Protein AF-A0A7C6FJG2-F1 (afdb_monomer_lite)

Secondary structure (DSSP, 8-state):
---PEEETTTEEE-S-EEPPPBSSEEE-TTS-EEE-SS-B--EE-S-HHHHHHHHHHHHH-S-EEETTEEE------PPPPPP-TTS------SS------EEEPTTS-EEE-

pLDDT: mean 85.28, std 14.77, range [33.94, 96.75]

Structure (mmCIF, N/CA/C/O backbone):
data_AF-A0A7C6FJG2-F1
#
_entry.id   AF-A0A7C6FJG2-F1
#
loop_
_atom_site.group_PDB
_atom_site.id
_atom_site.type_symbol
_atom_site.label_atom_id
_atom_site.label_alt_id
_atom_site.label_comp_id
_atom_site.label_asym_id
_atom_site.label_entity_id
_atom_site.label_seq_id
_atom_site.pdbx_PDB_ins_code
_atom_site.Cartn_x
_atom_site.Cartn_y
_atom_site.Cartn_z
_atom_site.occupancy
_atom_site.B_iso_or_equiv
_atom_site.auth_seq_id
_atom_site.auth_comp_id
_atom_site.auth_asym_id
_atom_site.auth_atom_id
_atom_site.pdbx_PDB_model_num
ATOM 1 N N . MET A 1 1 ? -15.218 -16.619 -3.165 1.00 33.94 1 MET A N 1
ATOM 2 C CA . MET A 1 1 ? -16.178 -15.526 -2.920 1.00 33.94 1 MET A CA 1
ATOM 3 C C . MET A 1 1 ? -15.717 -14.762 -1.681 1.00 33.94 1 MET A C 1
ATOM 5 O O . MET A 1 1 ? -15.758 -15.324 -0.597 1.00 33.94 1 MET A O 1
ATOM 9 N N . MET A 1 2 ? -15.133 -13.568 -1.834 1.00 40.06 2 MET A N 1
ATOM 10 C CA . MET A 1 2 ? -14.774 -12.721 -0.683 1.00 40.06 2 MET A CA 1
ATOM 11 C C . MET A 1 2 ? -16.060 -12.075 -0.167 1.00 40.06 2 MET A C 1
ATOM 13 O O . MET A 1 2 ? -16.698 -11.325 -0.901 1.00 40.06 2 MET A O 1
ATOM 17 N N . MET A 1 3 ? -16.457 -12.399 1.066 1.00 44.09 3 MET A N 1
ATOM 18 C CA . MET A 1 3 ? -17.536 -11.697 1.760 1.00 44.09 3 MET A CA 1
ATOM 19 C C . MET A 1 3 ? -17.110 -10.245 1.943 1.00 44.09 3 MET A C 1
ATOM 21 O O . MET A 1 3 ? -16.155 -9.949 2.659 1.00 44.09 3 MET A O 1
ATOM 25 N N . ALA A 1 4 ? -17.799 -9.343 1.261 1.00 54.78 4 ALA A N 1
ATOM 26 C CA . ALA A 1 4 ? -17.650 -7.926 1.493 1.00 54.78 4 ALA A CA 1
ATOM 27 C C . ALA A 1 4 ? -18.733 -7.497 2.487 1.00 54.78 4 ALA A C 1
ATOM 29 O O . ALA A 1 4 ? -19.920 -7.741 2.261 1.00 54.78 4 ALA A O 1
ATOM 30 N N . LEU A 1 5 ? -18.327 -6.902 3.608 1.00 56.09 5 LEU A N 1
ATOM 31 C CA . LEU A 1 5 ? -19.274 -6.384 4.590 1.00 56.09 5 LEU A CA 1
ATOM 32 C C . LEU A 1 5 ? -20.018 -5.195 3.977 1.00 56.09 5 LEU A C 1
ATOM 34 O O . LEU A 1 5 ? -19.408 -4.244 3.480 1.00 56.09 5 LEU A O 1
ATOM 38 N N . ARG A 1 6 ? -21.351 -5.256 3.985 1.00 53.12 6 ARG A N 1
ATOM 39 C CA . ARG A 1 6 ? -22.192 -4.140 3.546 1.00 53.12 6 ARG A CA 1
ATOM 40 C C . ARG A 1 6 ? -22.277 -3.128 4.683 1.00 53.12 6 ARG A C 1
ATOM 42 O O . ARG A 1 6 ? -22.749 -3.460 5.764 1.00 53.12 6 ARG A O 1
ATOM 49 N N . TRP A 1 7 ? -21.841 -1.899 4.429 1.00 52.59 7 TRP A N 1
ATOM 50 C CA . TRP A 1 7 ? -22.039 -0.762 5.328 1.00 52.59 7 TRP A CA 1
ATOM 51 C C . TRP A 1 7 ? -23.170 0.116 4.775 1.00 52.59 7 TRP A C 1
ATOM 53 O O . TRP A 1 7 ? -23.340 0.212 3.556 1.00 52.59 7 TRP A O 1
ATOM 63 N N . GLY A 1 8 ? -23.971 0.723 5.656 1.00 52.34 8 GLY A N 1
ATOM 64 C CA . GLY A 1 8 ? -25.209 1.438 5.312 1.00 52.34 8 GLY A CA 1
ATOM 65 C C . GLY A 1 8 ? -25.127 2.325 4.055 1.00 52.34 8 GLY A C 1
ATOM 66 O O . GLY A 1 8 ? -24.120 2.985 3.789 1.00 52.34 8 GLY A O 1
ATOM 67 N N . GLY A 1 9 ? -26.210 2.337 3.267 1.00 62.34 9 GLY A N 1
ATOM 68 C CA . GLY A 1 9 ? -26.311 3.097 2.011 1.00 62.34 9 GLY A CA 1
ATOM 69 C C . GLY A 1 9 ? -25.715 2.408 0.774 1.00 62.34 9 GLY A C 1
ATOM 70 O O . GLY A 1 9 ? -25.416 3.085 -0.202 1.00 62.34 9 GLY A O 1
ATOM 71 N N . GLY A 1 10 ? -25.509 1.085 0.807 1.00 76.19 10 GLY A N 1
ATOM 72 C CA . GLY A 1 10 ? -25.027 0.305 -0.344 1.00 76.19 10 GLY A CA 1
ATOM 73 C C . GLY A 1 10 ? -23.507 0.299 -0.531 1.00 76.19 10 GLY A C 1
ATOM 74 O O . GLY A 1 10 ? -23.013 -0.261 -1.509 1.00 76.19 10 GLY A O 1
ATOM 75 N N . ARG A 1 11 ? -22.748 0.876 0.407 1.00 69.31 11 ARG A N 1
ATOM 76 C CA . ARG A 1 11 ? -21.285 0.888 0.338 1.00 69.31 11 ARG A CA 1
ATOM 77 C C . ARG A 1 11 ? -20.723 -0.473 0.724 1.00 69.31 11 ARG A C 1
ATOM 79 O O . ARG A 1 11 ? -21.153 -1.108 1.685 1.00 69.31 11 ARG A O 1
ATOM 86 N N . THR A 1 12 ? -19.730 -0.902 -0.039 1.00 80.94 12 THR A N 1
ATOM 87 C CA . THR A 1 12 ? -19.012 -2.144 0.219 1.00 80.94 12 THR A CA 1
ATOM 88 C C . THR A 1 12 ? -17.749 -1.824 1.001 1.00 80.94 12 THR A C 1
ATOM 90 O O . THR A 1 12 ? -16.881 -1.109 0.498 1.00 80.94 12 THR A O 1
ATOM 93 N N . PHE A 1 13 ? -17.641 -2.340 2.224 1.00 80.06 13 PHE A N 1
ATOM 94 C CA . PHE A 1 13 ? -16.426 -2.209 3.013 1.00 80.06 13 PHE A CA 1
ATOM 95 C C . PHE A 1 13 ? -15.356 -3.148 2.447 1.00 80.06 13 PHE A C 1
ATOM 97 O O . PHE A 1 13 ? -15.521 -4.371 2.430 1.00 80.06 13 PHE A O 1
ATOM 104 N N . ARG A 1 14 ? -14.269 -2.567 1.930 1.00 86.19 14 ARG A N 1
ATOM 105 C CA . ARG A 1 14 ? -13.134 -3.316 1.388 1.00 86.19 14 ARG A CA 1
ATOM 106 C C . ARG A 1 14 ? -12.134 -3.565 2.511 1.00 86.19 14 ARG A C 1
ATOM 108 O O . ARG A 1 14 ? -11.572 -2.626 3.058 1.00 86.19 14 ARG A O 1
ATOM 115 N N . LEU A 1 15 ? -11.904 -4.834 2.838 1.00 93.00 15 LEU A N 1
ATOM 116 C CA . LEU A 1 15 ? -10.982 -5.263 3.894 1.00 93.00 15 LEU A CA 1
ATOM 117 C C . LEU A 1 15 ? -9.517 -5.221 3.428 1.00 93.00 15 LEU A C 1
ATOM 119 O O . LEU A 1 15 ? -8.813 -6.218 3.514 1.00 93.00 15 LEU A O 1
ATOM 123 N N . PHE A 1 16 ? -9.054 -4.100 2.883 1.00 94.56 16 PHE A N 1
ATOM 124 C CA . PHE A 1 16 ? -7.641 -3.869 2.574 1.00 94.56 16 PHE A CA 1
ATOM 125 C C . PHE A 1 16 ? -7.336 -2.369 2.529 1.00 94.56 16 PHE A C 1
ATOM 127 O O . PHE A 1 16 ? -8.235 -1.547 2.362 1.00 94.56 16 PHE A O 1
ATOM 134 N N . THR A 1 17 ? -6.058 -2.024 2.644 1.00 94.19 17 THR A N 1
ATOM 135 C CA . THR A 1 17 ? -5.531 -0.669 2.468 1.00 94.19 17 THR A CA 1
ATOM 136 C C . THR A 1 17 ? -4.211 -0.714 1.702 1.00 94.19 17 THR A C 1
ATOM 138 O O . THR A 1 17 ? -3.585 -1.772 1.588 1.00 94.19 17 THR A O 1
ATOM 141 N N . PHE A 1 18 ? -3.781 0.427 1.173 1.00 94.56 18 PHE A N 1
ATOM 142 C CA . PHE A 1 18 ? -2.518 0.569 0.462 1.00 94.56 18 PHE A CA 1
ATOM 143 C C . PHE A 1 18 ? -1.876 1.931 0.745 1.00 94.56 18 PHE A C 1
ATOM 145 O O . PHE A 1 18 ? -2.559 2.899 1.075 1.00 94.56 18 PHE A O 1
ATOM 152 N N . SER A 1 19 ? -0.551 1.998 0.643 1.00 94.44 19 SER A N 1
ATOM 153 C CA . SER A 1 19 ? 0.199 3.247 0.788 1.00 94.44 19 SER A CA 1
ATOM 154 C C . SER A 1 19 ? 0.114 4.114 -0.468 1.00 94.44 19 SER A C 1
ATOM 156 O O . SER A 1 19 ? -0.232 3.634 -1.546 1.00 94.44 19 SER A O 1
ATOM 158 N N . GLY A 1 20 ? 0.557 5.369 -0.368 1.00 90.69 20 GLY A N 1
ATOM 159 C CA . GLY A 1 20 ? 0.998 6.094 -1.562 1.00 90.69 20 GLY A CA 1
ATOM 160 C C . GLY A 1 20 ? 2.194 5.406 -2.239 1.00 90.69 20 GLY A C 1
ATOM 161 O O . GLY A 1 20 ? 2.759 4.439 -1.710 1.00 90.69 20 GLY A O 1
ATOM 162 N N . VAL A 1 21 ? 2.590 5.919 -3.404 1.00 92.19 21 VAL A N 1
ATOM 163 C CA . VAL A 1 21 ? 3.820 5.489 -4.078 1.00 92.19 21 VAL A CA 1
ATOM 164 C C . VAL A 1 21 ? 5.022 6.027 -3.299 1.00 92.19 21 VAL A C 1
ATOM 166 O O . VAL A 1 21 ? 5.160 7.232 -3.115 1.00 92.19 21 VAL A O 1
ATOM 169 N N . ASP A 1 22 ? 5.869 5.123 -2.823 1.00 91.69 22 ASP A N 1
ATOM 170 C CA . ASP A 1 22 ? 7.106 5.411 -2.095 1.00 91.69 22 ASP A CA 1
ATOM 171 C C . ASP A 1 22 ? 8.299 5.310 -3.060 1.00 91.69 22 ASP A C 1
ATOM 173 O O . ASP A 1 22 ? 8.393 4.357 -3.838 1.00 91.69 22 ASP A O 1
ATOM 177 N N . GLY A 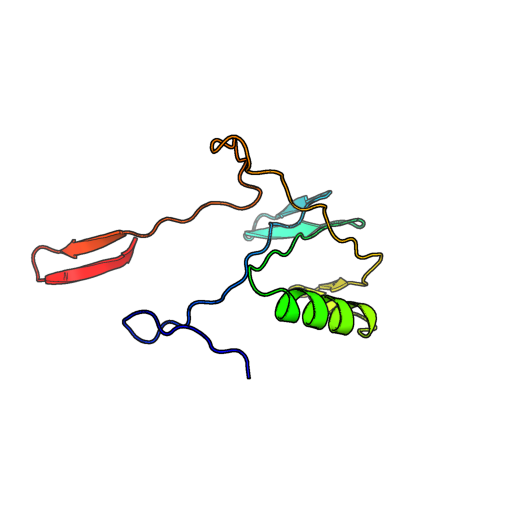1 23 ? 9.202 6.290 -3.041 1.00 92.19 23 GLY A N 1
ATOM 178 C CA . GLY A 1 23 ? 10.304 6.425 -3.999 1.00 92.19 23 GLY A CA 1
ATOM 179 C C . GLY A 1 23 ? 10.467 7.859 -4.499 1.00 92.19 23 GLY A C 1
ATOM 180 O O . GLY A 1 23 ? 9.982 8.805 -3.878 1.00 92.19 23 GLY A O 1
ATOM 181 N N . LYS A 1 24 ? 11.155 8.034 -5.634 1.00 94.94 24 LYS A N 1
ATOM 182 C CA . LYS A 1 24 ? 11.271 9.351 -6.273 1.00 94.94 24 LYS A CA 1
ATOM 183 C C . LYS A 1 24 ? 9.940 9.691 -6.949 1.00 94.94 24 LYS A C 1
ATOM 185 O O . LYS A 1 24 ? 9.620 9.105 -7.984 1.00 94.94 24 LYS A O 1
ATOM 190 N N . VAL A 1 25 ? 9.195 10.616 -6.345 1.00 93.56 25 VAL A N 1
ATOM 191 C CA . VAL A 1 25 ? 7.886 11.092 -6.811 1.00 93.56 25 VAL A CA 1
ATOM 192 C C . VAL A 1 25 ? 7.941 12.595 -7.063 1.00 93.56 25 VAL A C 1
ATOM 194 O O . VAL A 1 25 ? 8.428 13.351 -6.225 1.00 93.56 25 VAL A O 1
ATOM 197 N N . GLU A 1 26 ? 7.421 13.017 -8.210 1.00 94.69 26 GLU A N 1
ATOM 198 C CA . GLU A 1 26 ? 7.313 14.410 -8.636 1.00 94.69 26 GLU A CA 1
ATOM 199 C C . GLU A 1 26 ? 5.831 14.767 -8.807 1.00 94.69 26 GLU A C 1
ATOM 201 O O . GLU A 1 26 ? 5.067 14.016 -9.416 1.00 94.69 26 GLU A O 1
ATOM 206 N N . TYR A 1 27 ? 5.412 15.907 -8.256 1.00 92.31 27 TYR A N 1
ATOM 207 C CA . TYR A 1 27 ? 4.043 16.406 -8.391 1.00 92.31 27 TYR A CA 1
ATOM 208 C C . TYR A 1 27 ? 3.964 17.339 -9.596 1.00 92.31 27 TYR A C 1
ATOM 210 O O . TYR A 1 27 ? 4.671 18.345 -9.664 1.00 92.31 27 TYR A O 1
ATOM 218 N N . LEU A 1 28 ? 3.107 16.995 -10.551 1.00 92.44 28 LEU A N 1
ATOM 219 C CA . LEU A 1 28 ? 2.908 17.756 -11.778 1.00 92.44 28 LEU A CA 1
ATOM 220 C C . LEU A 1 28 ? 1.809 18.809 -11.578 1.00 92.44 28 LEU A C 1
ATOM 222 O O . LEU A 1 28 ? 0.935 18.663 -10.722 1.00 92.44 28 LEU A O 1
ATOM 226 N N . LYS A 1 29 ? 1.835 19.872 -12.392 1.00 86.06 29 LYS A N 1
ATOM 227 C CA . LYS A 1 29 ? 0.907 21.016 -12.277 1.00 86.06 29 LYS A CA 1
ATOM 228 C C . LYS A 1 29 ? -0.571 20.626 -12.417 1.00 86.06 29 LYS A C 1
ATOM 230 O O . LYS A 1 29 ? -1.421 21.279 -11.824 1.00 86.06 29 LYS A O 1
ATOM 235 N N . ASP A 1 30 ? -0.856 19.524 -13.105 1.00 89.00 30 ASP A N 1
ATOM 236 C CA . ASP A 1 30 ? -2.219 19.057 -13.390 1.00 89.00 30 ASP A CA 1
ATOM 237 C C . ASP A 1 30 ? -2.760 18.082 -12.325 1.00 89.00 30 ASP A C 1
ATOM 239 O O . ASP A 1 30 ? -3.701 17.332 -12.575 1.00 89.00 30 ASP A O 1
ATOM 243 N N . GLY A 1 31 ? -2.129 18.020 -11.145 1.00 85.88 31 GLY A N 1
ATOM 244 C CA . GLY A 1 31 ? -2.512 17.099 -10.065 1.00 85.88 31 GLY A CA 1
ATOM 245 C C . GLY A 1 31 ? -2.101 15.641 -10.304 1.00 85.88 31 GLY A C 1
ATOM 246 O O . GLY A 1 31 ? -2.449 14.758 -9.520 1.00 85.88 31 GLY A O 1
ATOM 247 N N . GLN A 1 32 ? -1.349 15.381 -11.372 1.00 90.75 32 GLN A N 1
ATOM 248 C CA . GLN A 1 32 ? -0.749 14.081 -11.651 1.00 90.75 32 GLN A CA 1
ATOM 249 C C . GLN A 1 32 ? 0.545 13.895 -10.853 1.00 90.75 32 GLN A C 1
ATOM 251 O O . GLN A 1 32 ? 1.197 14.860 -10.450 1.00 90.75 32 GLN A O 1
ATOM 256 N N . ILE A 1 33 ? 0.942 12.638 -10.666 1.00 92.00 33 ILE A N 1
ATOM 257 C CA . ILE A 1 33 ? 2.240 12.286 -10.092 1.00 92.00 33 ILE A CA 1
ATOM 258 C C . ILE A 1 33 ? 3.088 11.559 -11.133 1.00 92.00 33 ILE A C 1
ATOM 260 O O . ILE A 1 33 ? 2.610 10.648 -11.809 1.00 92.00 33 ILE A O 1
ATOM 264 N N . ALA A 1 34 ? 4.357 11.937 -11.232 1.00 93.75 34 ALA A N 1
ATOM 265 C CA . ALA A 1 34 ? 5.384 11.147 -11.894 1.00 93.75 34 ALA A CA 1
ATOM 266 C C . ALA A 1 34 ? 6.135 10.347 -10.825 1.00 93.75 34 ALA A C 1
ATOM 268 O O . ALA A 1 34 ? 6.437 10.868 -9.754 1.00 93.75 34 ALA A O 1
ATOM 269 N N . PHE A 1 35 ? 6.438 9.081 -11.092 1.00 94.19 35 PHE A N 1
ATOM 270 C CA . PHE A 1 35 ? 7.270 8.262 -10.214 1.00 94.19 35 PHE A CA 1
ATOM 271 C C . PHE A 1 35 ? 8.352 7.567 -11.029 1.00 94.19 35 PHE A C 1
ATOM 273 O O . PHE A 1 35 ? 8.131 7.176 -12.176 1.00 94.19 35 PHE A O 1
ATOM 280 N N . HIS A 1 36 ? 9.524 7.392 -10.428 1.00 93.88 36 HIS A N 1
ATOM 281 C CA . HIS A 1 36 ? 10.663 6.768 -11.091 1.00 93.88 36 HIS A CA 1
ATOM 282 C C . HIS A 1 36 ? 11.005 5.429 -10.452 1.00 93.88 36 HIS A C 1
ATOM 284 O O . HIS A 1 36 ? 10.888 5.243 -9.241 1.00 93.88 36 HIS A O 1
ATOM 290 N N . SER A 1 37 ? 11.456 4.491 -11.282 1.00 92.81 37 SER A N 1
ATOM 291 C CA . SER A 1 37 ? 11.946 3.205 -10.799 1.00 92.81 37 SER A CA 1
ATOM 292 C C . SER A 1 37 ? 13.232 3.387 -9.973 1.00 92.81 37 SER A C 1
ATOM 294 O O . SER A 1 37 ? 14.110 4.142 -10.395 1.00 92.81 37 SER A O 1
ATOM 296 N N . PRO A 1 38 ? 13.390 2.676 -8.841 1.00 93.81 38 PRO A N 1
ATOM 297 C CA . PRO A 1 38 ? 12.398 1.801 -8.221 1.00 93.81 38 PRO A CA 1
ATOM 298 C C . PRO A 1 38 ? 11.357 2.592 -7.413 1.00 93.81 38 PRO A C 1
ATOM 300 O O . PRO A 1 38 ? 11.703 3.441 -6.594 1.00 93.81 38 PRO A O 1
ATOM 303 N N . ALA A 1 39 ? 10.089 2.221 -7.577 1.00 94.19 39 ALA A N 1
ATOM 304 C CA . ALA A 1 39 ? 8.982 2.700 -6.757 1.00 94.19 39 ALA A CA 1
ATOM 305 C C . ALA A 1 39 ? 8.361 1.528 -5.985 1.00 94.19 39 ALA A C 1
ATOM 307 O O . ALA A 1 39 ? 8.392 0.383 -6.444 1.00 94.19 39 ALA A O 1
ATOM 308 N N . LYS A 1 40 ? 7.820 1.799 -4.797 1.00 95.06 40 LYS A N 1
ATOM 309 C CA . LYS A 1 40 ? 7.245 0.795 -3.895 1.00 95.06 40 LYS A CA 1
ATOM 310 C C . LYS A 1 40 ? 5.827 1.186 -3.506 1.00 95.06 40 LYS A C 1
ATOM 312 O O . LYS A 1 40 ? 5.540 2.348 -3.244 1.00 95.06 40 LYS A O 1
ATOM 317 N N . VAL A 1 41 ? 4.960 0.190 -3.393 1.00 94.38 41 VAL A N 1
ATOM 318 C CA . VAL A 1 41 ? 3.627 0.325 -2.800 1.00 94.38 41 VAL A CA 1
ATOM 319 C C . VAL A 1 41 ? 3.482 -0.775 -1.762 1.00 94.38 41 VAL A C 1
ATOM 321 O O . VAL A 1 41 ? 3.857 -1.921 -2.009 1.00 94.38 41 VAL A O 1
ATOM 324 N N . ARG A 1 42 ? 2.968 -0.429 -0.583 1.00 95.56 42 ARG A N 1
ATOM 325 C CA . ARG A 1 42 ? 2.655 -1.391 0.477 1.00 95.56 42 ARG A CA 1
ATOM 326 C C . ARG A 1 42 ? 1.158 -1.654 0.458 1.00 95.56 42 ARG A C 1
ATOM 328 O O . ARG A 1 42 ? 0.382 -0.707 0.384 1.00 95.56 42 ARG A O 1
ATOM 335 N N . VAL A 1 43 ? 0.762 -2.919 0.551 1.00 95.62 43 VAL A N 1
ATOM 336 C CA . VAL A 1 43 ? -0.640 -3.340 0.670 1.00 95.62 43 VAL A CA 1
ATOM 337 C C . VAL A 1 43 ? -0.785 -4.143 1.953 1.00 95.62 43 VAL A C 1
ATOM 339 O O . VAL A 1 43 ? 0.051 -4.996 2.243 1.00 95.62 43 VAL A O 1
ATOM 342 N N . ALA A 1 44 ? -1.836 -3.867 2.717 1.00 94.81 44 ALA A N 1
ATOM 343 C CA . ALA A 1 44 ? -2.153 -4.590 3.941 1.00 94.81 44 ALA A CA 1
ATOM 344 C C . ALA A 1 44 ? -3.635 -4.963 3.968 1.00 94.81 44 ALA A C 1
ATOM 346 O O . ALA A 1 44 ? -4.493 -4.244 3.455 1.00 94.81 44 ALA A O 1
ATOM 347 N N . SER A 1 45 ? -3.943 -6.102 4.572 1.00 95.31 45 SER A N 1
ATOM 348 C CA . SER A 1 45 ? -5.302 -6.599 4.737 1.00 95.31 45 SER A CA 1
ATOM 349 C C . SER A 1 45 ? -5.345 -7.502 5.965 1.00 95.31 45 SER A C 1
ATOM 351 O O . SER A 1 45 ? -4.393 -8.250 6.172 1.00 95.31 45 SER A O 1
ATOM 353 N N . PRO A 1 46 ? -6.437 -7.485 6.747 1.00 93.56 46 PRO A N 1
ATOM 354 C CA . PRO A 1 46 ? -6.678 -8.497 7.773 1.00 93.56 46 PRO A CA 1
ATOM 355 C C . PRO A 1 46 ? -7.045 -9.873 7.183 1.00 93.56 46 PRO A C 1
ATOM 357 O O . PRO A 1 46 ? -7.258 -10.819 7.930 1.00 93.56 46 PRO A O 1
ATOM 360 N N . LEU A 1 47 ? -7.188 -9.994 5.857 1.00 94.81 47 LEU A N 1
ATOM 361 C CA . LEU A 1 47 ? -7.502 -11.245 5.174 1.00 94.81 47 LEU A CA 1
ATOM 362 C C . LEU A 1 47 ? -6.245 -11.809 4.503 1.00 94.81 47 LEU A C 1
ATOM 364 O O . LEU A 1 47 ? -5.932 -11.451 3.366 1.00 94.81 47 LEU A O 1
ATOM 368 N N . ASP A 1 48 ? -5.570 -12.762 5.142 1.00 92.12 48 ASP A N 1
ATOM 369 C CA . ASP A 1 48 ? -4.342 -13.366 4.595 1.00 92.12 48 ASP A CA 1
ATOM 370 C C . ASP A 1 48 ? -4.540 -13.937 3.185 1.00 92.12 48 ASP A C 1
ATOM 372 O O . ASP A 1 48 ? -3.720 -13.738 2.288 1.00 92.12 48 ASP A O 1
ATOM 376 N N . LYS A 1 49 ? -5.694 -14.574 2.940 1.00 94.62 49 LYS A N 1
ATOM 377 C CA . LYS A 1 49 ? -6.047 -15.118 1.620 1.00 94.62 49 LYS A CA 1
ATOM 378 C C . LYS A 1 49 ? -6.048 -14.047 0.524 1.00 94.62 49 LYS A C 1
ATOM 380 O O . LYS A 1 49 ? -5.691 -14.352 -0.613 1.00 94.62 49 LYS A O 1
ATOM 385 N N . PHE A 1 50 ? -6.445 -12.815 0.847 1.00 95.12 50 PHE A N 1
ATOM 386 C CA . PHE A 1 50 ? -6.410 -11.704 -0.102 1.00 95.12 50 PHE A CA 1
ATOM 387 C C . PHE A 1 50 ? -4.968 -11.337 -0.460 1.00 95.12 50 PHE A C 1
ATOM 389 O O . PHE A 1 50 ? -4.657 -11.238 -1.644 1.00 95.12 50 PHE A O 1
ATOM 396 N N . ILE A 1 51 ? -4.086 -11.204 0.536 1.00 95.19 51 ILE A N 1
ATOM 397 C CA . ILE A 1 51 ? -2.669 -10.880 0.310 1.00 95.19 51 ILE A CA 1
ATOM 398 C C . ILE A 1 51 ? -1.981 -11.974 -0.508 1.00 95.19 51 ILE A C 1
ATOM 400 O O . ILE A 1 51 ? -1.287 -11.666 -1.474 1.00 95.19 51 ILE A O 1
ATOM 404 N N . VAL A 1 52 ? -2.228 -13.248 -0.188 1.00 95.12 52 VAL A N 1
ATOM 405 C CA . VAL A 1 52 ? -1.661 -14.384 -0.931 1.00 95.12 52 VAL A CA 1
ATOM 406 C C . VAL A 1 52 ? -2.134 -14.394 -2.385 1.00 95.12 52 VAL A C 1
ATOM 408 O O . VAL A 1 52 ? -1.324 -14.591 -3.289 1.00 95.12 52 VAL A O 1
ATOM 411 N N . LEU A 1 53 ? -3.429 -14.178 -2.636 1.00 96.75 53 LEU A N 1
ATOM 412 C CA . LEU A 1 53 ? -3.962 -14.153 -3.999 1.00 96.75 53 LEU A CA 1
ATOM 413 C C . LEU A 1 53 ? -3.436 -12.950 -4.791 1.00 96.75 53 LEU A C 1
ATOM 415 O O . LEU A 1 53 ? -3.062 -13.104 -5.950 1.00 96.75 53 LEU A O 1
ATOM 419 N N . LEU A 1 54 ? -3.365 -11.776 -4.159 1.00 95.75 54 LEU A N 1
ATOM 420 C CA . LEU A 1 54 ? -2.785 -10.580 -4.759 1.00 95.75 54 LEU A CA 1
ATOM 421 C C . LEU A 1 54 ? -1.325 -10.823 -5.151 1.00 95.75 54 LEU A C 1
ATOM 423 O O . LEU A 1 54 ? -0.967 -10.597 -6.301 1.00 95.75 54 LEU A O 1
ATOM 427 N N . ALA A 1 55 ? -0.504 -11.339 -4.233 1.00 95.38 55 ALA A N 1
ATOM 428 C CA . ALA A 1 55 ? 0.902 -11.630 -4.498 1.00 95.38 55 ALA A CA 1
ATOM 429 C C . ALA A 1 55 ? 1.076 -12.632 -5.650 1.00 95.38 55 ALA A C 1
ATOM 431 O O . ALA A 1 55 ? 1.868 -12.383 -6.554 1.00 95.38 55 ALA A O 1
ATOM 432 N N . LYS A 1 56 ? 0.293 -13.721 -5.670 1.00 95.81 56 LYS A N 1
ATOM 433 C CA . LYS A 1 56 ? 0.302 -14.702 -6.771 1.00 95.81 56 LYS A CA 1
ATOM 434 C C . LYS A 1 56 ? -0.040 -14.061 -8.113 1.00 95.81 56 LYS A C 1
ATOM 436 O O . LYS A 1 56 ? 0.672 -14.273 -9.086 1.00 95.81 56 LYS A O 1
ATOM 441 N N . ASN A 1 57 ? -1.098 -13.254 -8.161 1.00 96.06 57 ASN A N 1
ATOM 442 C CA . ASN A 1 57 ? -1.498 -12.578 -9.392 1.00 96.06 57 ASN A CA 1
ATOM 443 C C . ASN A 1 57 ? -0.424 -11.595 -9.870 1.00 96.06 57 ASN A C 1
ATOM 445 O O . ASN A 1 57 ? -0.144 -11.553 -11.061 1.00 96.06 57 ASN A O 1
ATOM 449 N N . LEU A 1 58 ? 0.204 -10.846 -8.958 1.00 95.56 58 LEU A N 1
ATOM 450 C CA . LEU A 1 58 ? 1.283 -9.910 -9.287 1.00 95.56 58 LEU A CA 1
ATOM 451 C C . LEU A 1 58 ? 2.524 -10.628 -9.838 1.00 95.56 58 LEU A C 1
ATOM 453 O O . LEU A 1 58 ? 3.108 -10.143 -10.798 1.00 95.56 58 LEU A O 1
ATOM 457 N N . LEU A 1 59 ? 2.905 -11.777 -9.268 1.00 94.00 59 LEU A N 1
ATOM 458 C CA . LEU A 1 59 ? 4.034 -12.585 -9.754 1.00 94.00 59 LEU A CA 1
ATOM 459 C C . LEU A 1 59 ? 3.759 -13.236 -11.112 1.00 94.00 59 LEU A C 1
ATOM 461 O O . LEU A 1 59 ? 4.676 -13.389 -11.908 1.00 94.00 59 LEU A O 1
ATOM 465 N N . ASN A 1 60 ? 2.505 -13.606 -11.374 1.00 95.31 60 ASN A N 1
ATOM 466 C CA . ASN A 1 60 ? 2.094 -14.213 -12.640 1.00 95.31 60 ASN A CA 1
ATOM 467 C C . ASN A 1 60 ? 1.787 -13.179 -13.735 1.00 95.31 60 ASN A C 1
ATOM 469 O O . ASN A 1 60 ? 1.502 -13.557 -14.868 1.00 95.31 60 ASN A O 1
ATOM 473 N N . SER A 1 61 ? 1.782 -11.887 -13.403 1.00 95.38 61 SER A N 1
ATOM 474 C CA . SER A 1 61 ? 1.513 -10.822 -14.367 1.00 95.38 61 SER A CA 1
ATOM 475 C C . SER A 1 61 ? 2.807 -10.394 -15.047 1.00 95.38 61 SER A C 1
ATOM 477 O O . SER A 1 61 ? 3.742 -9.967 -14.377 1.00 95.38 61 SER A O 1
ATOM 479 N N . GLU A 1 62 ? 2.839 -10.416 -16.380 1.00 94.56 62 GLU A N 1
ATOM 480 C CA . GLU A 1 62 ? 3.975 -9.880 -17.146 1.00 94.56 62 GLU A CA 1
ATOM 481 C C . GLU A 1 62 ? 4.168 -8.380 -16.906 1.00 94.56 62 GLU A C 1
ATOM 483 O O . GLU A 1 62 ? 5.290 -7.885 -16.851 1.00 94.56 62 GLU A O 1
ATOM 488 N N . SER A 1 63 ? 3.068 -7.638 -16.766 1.00 96.25 63 SER A N 1
ATOM 489 C CA . SER A 1 63 ? 3.084 -6.211 -16.459 1.00 96.25 63 SER A CA 1
ATOM 490 C C . SER A 1 63 ? 1.783 -5.774 -15.793 1.00 96.25 63 SER A C 1
ATOM 492 O O . SER A 1 63 ? 0.778 -6.484 -15.817 1.00 96.25 63 SER A O 1
ATOM 494 N N . ILE A 1 64 ? 1.805 -4.587 -15.192 1.00 94.56 64 ILE A N 1
ATOM 495 C CA . ILE A 1 64 ? 0.653 -3.952 -14.550 1.00 94.56 64 ILE A CA 1
ATOM 496 C C . ILE A 1 64 ? 0.490 -2.563 -15.153 1.00 94.56 64 ILE A C 1
ATOM 498 O O . ILE A 1 64 ? 1.475 -1.880 -15.434 1.00 94.56 64 ILE A O 1
ATOM 502 N N . ILE A 1 65 ? -0.752 -2.124 -15.330 1.00 93.88 65 ILE A N 1
ATOM 503 C CA . ILE A 1 65 ? -1.056 -0.750 -15.725 1.00 93.88 65 ILE A CA 1
ATOM 504 C C . ILE A 1 65 ? -1.403 0.058 -14.470 1.00 93.88 65 ILE A C 1
ATOM 506 O O . ILE A 1 65 ? -2.364 -0.258 -13.770 1.00 93.88 65 ILE A O 1
ATOM 510 N N . LEU A 1 66 ? -0.610 1.092 -14.180 1.00 90.50 66 LEU A N 1
ATOM 511 C CA . LEU A 1 66 ? -0.866 2.076 -13.126 1.00 90.50 66 LEU A CA 1
ATOM 512 C C . LEU A 1 66 ? -1.137 3.437 -13.768 1.00 90.50 66 LEU A C 1
ATOM 514 O O . LEU A 1 66 ? -0.230 4.059 -14.323 1.00 90.50 66 LEU A O 1
ATOM 518 N N . GLY A 1 67 ? -2.390 3.896 -13.707 1.00 88.50 67 GLY A N 1
ATOM 519 C CA . GLY A 1 67 ? -2.829 5.061 -14.476 1.00 88.50 67 GLY A CA 1
ATOM 520 C C . GLY A 1 67 ? -2.616 4.807 -15.968 1.00 88.50 67 GLY A C 1
ATOM 521 O O . GLY A 1 67 ? -3.178 3.862 -16.513 1.00 88.50 67 GLY A O 1
ATOM 522 N N . ASN A 1 68 ? -1.743 5.598 -16.592 1.00 89.62 68 ASN A N 1
ATOM 523 C CA . ASN A 1 68 ? -1.388 5.464 -18.008 1.00 89.62 68 ASN A CA 1
ATOM 524 C C . ASN A 1 68 ? -0.003 4.821 -18.218 1.00 89.62 68 ASN A C 1
ATOM 526 O O . ASN A 1 68 ? 0.517 4.815 -19.332 1.00 89.62 68 ASN A O 1
ATOM 530 N N . THR A 1 69 ? 0.607 4.282 -17.158 1.00 92.50 69 THR A N 1
ATOM 531 C CA . THR A 1 69 ? 1.986 3.784 -17.173 1.00 92.50 69 THR A CA 1
ATOM 532 C C . THR A 1 69 ? 2.020 2.269 -17.022 1.00 92.50 69 THR A C 1
ATOM 534 O O . THR A 1 69 ? 1.466 1.714 -16.071 1.00 92.50 69 THR A O 1
ATOM 537 N N . ARG A 1 70 ? 2.728 1.587 -17.929 1.00 95.88 70 ARG A N 1
ATOM 538 C CA . ARG A 1 70 ? 3.057 0.164 -17.784 1.00 95.88 70 ARG A CA 1
ATOM 539 C C . ARG A 1 70 ? 4.240 -0.001 -16.833 1.00 95.88 70 ARG A C 1
ATOM 541 O O . ARG A 1 70 ? 5.298 0.581 -17.053 1.00 95.88 70 ARG A O 1
ATOM 548 N N . VAL A 1 71 ? 4.066 -0.816 -15.799 1.00 95.19 71 VAL A N 1
ATOM 549 C CA . VAL A 1 71 ? 5.094 -1.132 -14.802 1.00 95.19 71 VAL A CA 1
ATOM 550 C C . VAL A 1 71 ? 5.303 -2.639 -14.687 1.00 95.19 71 VAL A C 1
ATOM 552 O O . VAL A 1 71 ? 4.442 -3.432 -15.066 1.00 95.19 71 VAL A O 1
ATOM 555 N N . TYR A 1 72 ? 6.445 -3.022 -14.124 1.00 96.00 72 TYR A N 1
ATOM 556 C CA . TYR A 1 72 ? 6.857 -4.412 -13.948 1.00 96.00 72 TYR A CA 1
ATOM 557 C C . TYR A 1 72 ? 7.154 -4.671 -12.474 1.00 96.00 72 TYR A C 1
ATOM 559 O O . TYR A 1 72 ? 7.774 -3.841 -11.799 1.00 96.00 72 TYR A O 1
ATOM 567 N N . VAL A 1 73 ? 6.717 -5.821 -11.964 1.00 95.50 73 VAL A N 1
ATOM 568 C CA . VAL A 1 73 ? 7.007 -6.222 -10.585 1.00 95.50 73 VAL A CA 1
ATOM 569 C C . VAL A 1 73 ? 8.470 -6.638 -10.506 1.00 95.50 73 VAL A C 1
ATOM 571 O O . VAL A 1 73 ? 8.852 -7.695 -10.993 1.00 95.50 73 VAL A O 1
ATOM 574 N N . LYS A 1 74 ? 9.302 -5.799 -9.883 1.00 94.69 74 LYS A N 1
ATOM 575 C CA . LYS A 1 74 ? 10.717 -6.123 -9.658 1.00 94.69 74 LYS A CA 1
ATOM 576 C C . LYS A 1 74 ? 10.903 -7.130 -8.520 1.00 94.69 74 LYS A C 1
ATOM 578 O O . LYS A 1 74 ? 11.769 -7.994 -8.597 1.00 94.69 74 LYS A O 1
ATOM 583 N N . SER A 1 75 ? 10.137 -6.981 -7.443 1.00 94.50 75 SER A N 1
ATOM 584 C CA . SER A 1 75 ? 10.176 -7.870 -6.282 1.00 94.50 75 SER A CA 1
ATOM 585 C C . SER A 1 75 ? 8.928 -7.706 -5.415 1.00 94.50 75 SER A C 1
ATOM 587 O O . SER A 1 75 ? 8.244 -6.682 -5.469 1.00 94.50 75 SER A O 1
ATOM 589 N N . LEU A 1 76 ? 8.657 -8.719 -4.590 1.00 94.50 76 LEU A N 1
ATOM 590 C CA . LEU A 1 76 ? 7.660 -8.692 -3.523 1.00 94.50 76 LEU A CA 1
ATOM 591 C C . LEU A 1 76 ? 8.310 -9.167 -2.226 1.00 94.50 76 LEU A C 1
ATOM 593 O O . LEU A 1 76 ? 9.125 -10.089 -2.238 1.00 94.50 76 LEU A O 1
ATOM 597 N N . SER A 1 77 ? 7.931 -8.561 -1.107 1.00 94.19 77 SER A N 1
ATOM 598 C CA . SER A 1 77 ? 8.352 -9.001 0.220 1.00 94.19 77 SER A CA 1
ATOM 599 C C . SER A 1 77 ? 7.198 -8.894 1.210 1.00 94.19 77 SER A C 1
ATOM 601 O O . SER A 1 77 ? 6.430 -7.931 1.192 1.00 94.19 77 SER A O 1
ATOM 603 N N . ALA A 1 78 ? 7.081 -9.896 2.080 1.00 92.19 78 ALA A N 1
ATOM 604 C CA . ALA A 1 78 ? 6.221 -9.819 3.249 1.00 92.19 78 ALA A CA 1
ATOM 605 C C . ALA A 1 78 ? 6.973 -9.085 4.365 1.00 92.19 78 ALA A C 1
ATOM 607 O O . ALA A 1 78 ? 8.150 -9.355 4.608 1.00 92.19 78 ALA A O 1
ATOM 608 N N . LEU A 1 79 ? 6.300 -8.146 5.026 1.00 91.00 79 LEU A N 1
ATOM 609 C CA . LEU A 1 79 ? 6.839 -7.497 6.216 1.00 91.00 79 LEU A CA 1
ATOM 610 C C . LEU A 1 79 ? 6.502 -8.344 7.451 1.00 91.00 79 LEU A C 1
ATOM 612 O O . LEU A 1 79 ? 5.429 -8.953 7.482 1.00 91.00 79 LEU A O 1
ATOM 616 N N . PRO A 1 80 ? 7.386 -8.388 8.461 1.00 89.62 80 PRO A N 1
ATOM 617 C CA . PRO A 1 80 ? 7.084 -9.066 9.713 1.00 89.62 80 PRO A CA 1
ATOM 618 C C . PRO A 1 80 ? 5.861 -8.429 10.379 1.00 89.62 80 PRO A C 1
ATOM 620 O O . PRO A 1 80 ? 5.648 -7.216 10.286 1.00 89.62 80 PRO A O 1
ATOM 623 N N . GLN A 1 81 ? 5.069 -9.254 11.062 1.00 88.00 81 GLN A N 1
ATOM 624 C CA . GLN A 1 81 ? 3.968 -8.755 11.875 1.00 88.00 81 GLN A CA 1
ATOM 625 C C . GLN A 1 81 ? 4.543 -7.969 13.062 1.00 88.00 81 GLN A C 1
ATOM 627 O O . GLN A 1 81 ? 5.449 -8.469 13.734 1.00 88.00 81 GLN A O 1
ATOM 632 N N . PRO A 1 82 ? 4.071 -6.739 13.311 1.00 88.38 82 PRO A N 1
ATOM 633 C CA . PRO A 1 82 ? 4.487 -5.982 14.482 1.00 88.38 82 PRO A CA 1
ATOM 634 C C . PRO A 1 82 ? 3.995 -6.659 15.767 1.00 88.38 82 PRO A C 1
ATOM 636 O O . PRO A 1 82 ? 2.914 -7.247 15.796 1.00 88.38 82 PRO A O 1
ATOM 639 N N . ASP A 1 83 ? 4.782 -6.544 16.836 1.00 90.19 83 ASP A N 1
ATOM 640 C CA . ASP A 1 83 ? 4.372 -6.993 18.164 1.00 90.19 83 ASP A CA 1
ATOM 641 C C . ASP A 1 83 ? 3.480 -5.936 18.836 1.00 90.19 83 ASP A C 1
ATOM 643 O O . ASP A 1 83 ? 3.849 -4.765 18.954 1.00 90.19 83 ASP A O 1
ATOM 647 N N . PHE A 1 84 ? 2.299 -6.367 19.275 1.00 91.50 84 PHE A N 1
ATOM 648 C CA . PHE A 1 84 ? 1.314 -5.548 19.982 1.00 91.50 84 PHE A CA 1
ATOM 649 C C . PHE A 1 84 ? 1.187 -5.918 21.472 1.00 91.50 84 PHE A C 1
ATOM 651 O O . PHE A 1 84 ? 0.289 -5.411 22.146 1.00 91.50 84 PHE A O 1
ATOM 658 N N . SER A 1 85 ? 2.069 -6.775 22.001 1.00 94.12 85 SER A N 1
ATOM 659 C CA . SER A 1 85 ? 2.025 -7.312 23.372 1.00 94.12 85 SER A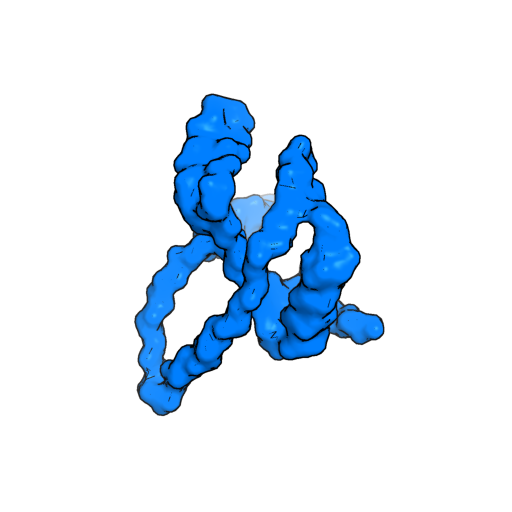 CA 1
ATOM 660 C C . SER A 1 85 ? 1.971 -6.245 24.473 1.00 94.12 85 SER A C 1
ATOM 662 O O . SER A 1 85 ? 1.330 -6.446 25.502 1.00 94.12 85 SER A O 1
ATOM 664 N N . SER A 1 86 ? 2.578 -5.076 24.250 1.00 92.75 86 SER A N 1
ATOM 665 C CA . SER A 1 86 ? 2.600 -3.957 25.203 1.00 92.75 86 SER A CA 1
ATOM 666 C C . SER A 1 86 ? 1.242 -3.264 25.400 1.00 92.75 86 SER A C 1
ATOM 668 O O . SER A 1 86 ? 1.105 -2.419 26.288 1.00 92.75 86 SER A O 1
ATOM 670 N N . GLY A 1 87 ? 0.260 -3.528 24.528 1.00 93.94 87 GLY A N 1
ATOM 671 C CA . GLY A 1 87 ? -1.033 -2.837 24.495 1.00 93.94 87 GLY A CA 1
ATOM 672 C C . GLY A 1 87 ? -0.969 -1.373 24.035 1.00 93.94 87 GLY A C 1
ATOM 673 O O . GLY A 1 87 ? -2.002 -0.707 23.960 1.00 93.94 87 GLY A O 1
ATOM 674 N N . LYS A 1 88 ? 0.221 -0.847 23.712 1.00 93.50 88 LYS A N 1
ATOM 675 C CA . LYS A 1 88 ? 0.422 0.522 23.219 1.00 93.50 88 LYS A CA 1
ATOM 676 C C . LYS A 1 88 ? 1.382 0.526 22.043 1.00 93.50 88 LYS A C 1
ATOM 678 O O . LYS A 1 88 ? 2.518 0.075 22.150 1.00 93.50 88 LYS A O 1
ATOM 683 N N . VAL A 1 89 ? 0.956 1.137 20.943 1.00 93.06 89 VAL A N 1
ATOM 684 C CA . VAL A 1 89 ? 1.794 1.308 19.756 1.00 93.06 89 VAL A CA 1
ATOM 685 C C . VAL A 1 89 ? 1.786 2.744 19.274 1.00 93.06 89 VAL A C 1
ATOM 687 O O . VAL A 1 89 ? 0.765 3.428 19.291 1.00 93.06 89 VAL A O 1
ATOM 690 N N . LYS A 1 90 ? 2.951 3.196 18.814 1.00 93.19 90 LYS A N 1
ATOM 691 C CA . LYS A 1 90 ? 3.089 4.457 18.096 1.00 93.19 90 LYS A CA 1
ATOM 692 C C . LYS A 1 90 ? 3.030 4.160 16.606 1.00 93.19 90 LYS A C 1
ATOM 694 O O . LYS A 1 90 ? 3.858 3.415 16.090 1.00 93.19 90 LYS A O 1
ATOM 699 N N . VAL A 1 91 ? 2.063 4.754 15.920 1.00 92.25 91 VAL A N 1
ATOM 700 C CA . VAL A 1 91 ? 1.859 4.553 14.482 1.00 92.25 91 VAL A CA 1
ATOM 701 C C . VAL A 1 91 ? 2.247 5.802 13.699 1.00 92.25 91 VAL A C 1
ATOM 703 O O . VAL A 1 91 ? 2.091 6.926 14.175 1.00 92.25 91 VAL A O 1
ATOM 706 N N . LYS A 1 92 ? 2.746 5.601 12.479 1.00 92.06 92 LYS A N 1
ATOM 707 C CA . LYS A 1 92 ? 2.961 6.661 11.492 1.00 92.06 92 LYS A CA 1
ATOM 708 C C . LYS A 1 92 ? 2.127 6.346 10.258 1.00 92.06 92 LYS A C 1
ATOM 710 O O . LYS A 1 92 ? 2.246 5.263 9.689 1.00 92.06 92 LYS A O 1
ATOM 715 N N . ALA A 1 93 ? 1.308 7.302 9.841 1.00 93.06 93 ALA A N 1
ATOM 716 C CA . ALA A 1 93 ? 0.539 7.196 8.614 1.00 93.06 93 ALA A CA 1
ATOM 717 C C . ALA A 1 93 ? 1.478 7.202 7.390 1.00 93.06 93 ALA A C 1
ATOM 719 O O . ALA A 1 93 ? 2.305 8.101 7.243 1.00 93.06 93 ALA A O 1
ATOM 720 N N . ILE A 1 94 ? 1.352 6.191 6.524 1.00 92.12 94 ILE A N 1
ATOM 721 C CA . ILE A 1 94 ? 2.069 6.087 5.231 1.00 92.12 94 ILE A CA 1
ATOM 722 C C . ILE A 1 94 ? 1.177 6.449 4.030 1.00 92.12 94 ILE A C 1
ATOM 724 O O . ILE A 1 94 ? 1.606 6.427 2.878 1.00 92.12 94 ILE A O 1
ATOM 728 N N . SER A 1 95 ? -0.079 6.772 4.316 1.00 89.88 95 SER A N 1
ATOM 729 C CA . SER A 1 95 ? -1.078 7.364 3.433 1.00 89.88 95 SER A CA 1
ATOM 730 C C . SER A 1 95 ? -1.934 8.312 4.284 1.00 89.88 95 SER A C 1
ATOM 732 O O . SER A 1 95 ? -2.053 8.071 5.490 1.00 89.88 95 SER A O 1
ATOM 734 N N . PRO A 1 96 ? -2.541 9.367 3.715 1.00 88.38 96 PRO A N 1
ATOM 735 C CA . PRO A 1 96 ? -3.425 10.254 4.471 1.00 88.38 96 PRO A CA 1
ATOM 736 C C . PRO A 1 96 ? -4.568 9.489 5.153 1.00 88.38 96 PRO A C 1
ATOM 738 O O . PRO A 1 96 ? -5.179 8.605 4.548 1.00 88.38 96 PRO A O 1
ATOM 741 N N . ILE A 1 97 ? -4.861 9.830 6.411 1.00 88.50 97 ILE A N 1
ATOM 742 C CA . ILE A 1 97 ? -6.039 9.324 7.125 1.00 88.50 97 ILE A CA 1
ATOM 743 C C . ILE A 1 97 ? -7.198 10.264 6.806 1.00 88.50 97 ILE A C 1
ATOM 745 O O . ILE A 1 97 ? -7.182 11.422 7.215 1.00 88.50 97 ILE A O 1
ATOM 749 N N . ASN A 1 98 ? -8.195 9.764 6.080 1.00 84.31 98 ASN A N 1
ATOM 750 C CA . ASN A 1 98 ? -9.379 10.539 5.721 1.00 84.31 98 ASN A CA 1
ATOM 751 C C . ASN A 1 98 ? -10.519 10.229 6.691 1.00 84.31 98 ASN A C 1
ATOM 753 O O . ASN A 1 98 ? -10.885 9.066 6.874 1.00 84.31 98 ASN A O 1
ATOM 757 N N . ILE A 1 99 ? -11.086 11.272 7.295 1.00 82.12 99 ILE A N 1
ATOM 758 C CA . ILE A 1 99 ? -12.243 11.184 8.185 1.00 82.12 99 ILE A CA 1
ATOM 759 C C . ILE A 1 99 ? -13.333 12.058 7.580 1.00 82.12 99 ILE A C 1
ATOM 761 O O . ILE A 1 99 ? -13.145 13.261 7.438 1.00 82.12 99 ILE A O 1
ATOM 765 N N . TYR A 1 100 ? -14.465 11.444 7.247 1.00 76.12 100 TYR A N 1
ATOM 766 C CA . TYR A 1 100 ? -15.638 12.155 6.754 1.00 76.12 100 TYR A CA 1
ATOM 767 C C . TYR A 1 100 ? -16.663 12.262 7.874 1.00 76.12 100 TYR A C 1
ATOM 769 O O . TYR A 1 100 ? -16.942 11.278 8.565 1.00 76.12 100 TYR A O 1
ATOM 777 N N . SER A 1 101 ? -17.265 13.437 8.027 1.00 65.88 101 SER A N 1
ATOM 778 C CA . SER A 1 101 ? -18.406 13.625 8.925 1.00 65.88 101 SER A CA 1
ATOM 779 C C . SER A 1 101 ? -19.667 13.856 8.099 1.00 65.88 101 SER A C 1
ATOM 781 O O . SER A 1 101 ? -19.647 14.525 7.065 1.00 65.88 101 SER A O 1
ATOM 783 N N . THR A 1 102 ? -20.780 13.251 8.517 1.00 63.62 102 THR A N 1
ATOM 784 C CA . THR A 1 102 ? -22.090 13.575 7.942 1.00 63.62 102 THR A CA 1
ATOM 785 C C . THR A 1 102 ? -22.746 14.604 8.846 1.00 63.62 102 THR A C 1
ATOM 787 O O . THR A 1 102 ? -23.228 14.250 9.918 1.00 63.62 102 THR A O 1
ATOM 790 N N . LEU A 1 103 ? -22.767 15.865 8.420 1.00 58.53 103 LEU A N 1
ATOM 791 C CA . LEU A 1 103 ? -23.525 16.908 9.105 1.00 58.53 103 LEU A CA 1
ATOM 792 C C . LEU A 1 103 ? -24.939 16.977 8.524 1.00 58.53 103 LEU A C 1
ATOM 794 O O . LEU A 1 103 ? -25.146 16.893 7.307 1.00 58.53 103 LEU A O 1
ATOM 798 N N . LEU A 1 104 ? -25.924 17.125 9.405 1.00 58.81 104 LEU A N 1
ATOM 799 C CA . LEU A 1 104 ? -27.295 17.428 9.017 1.00 58.81 104 LEU A CA 1
ATOM 800 C C . LEU A 1 104 ? -27.410 18.943 8.845 1.00 58.81 104 LEU A C 1
ATOM 802 O O . LEU A 1 104 ? -27.127 19.707 9.763 1.00 58.81 104 LEU A O 1
ATOM 806 N N . THR A 1 105 ? -27.793 19.384 7.650 1.00 66.25 105 THR A N 1
ATOM 807 C CA . THR A 1 105 ? -28.154 20.791 7.426 1.00 66.25 105 THR A CA 1
ATOM 808 C C . THR A 1 105 ? -29.450 21.127 8.168 1.00 66.25 105 THR A C 1
ATOM 810 O O . THR A 1 105 ? -30.247 20.231 8.441 1.00 66.25 105 THR A O 1
ATOM 813 N N . GLN A 1 106 ? -29.701 22.413 8.436 1.00 68.12 106 GLN A N 1
ATOM 814 C CA . GLN A 1 106 ? -30.936 22.887 9.090 1.00 68.12 106 GLN A CA 1
ATOM 815 C C . GLN A 1 106 ? -32.224 22.420 8.374 1.00 68.12 106 GLN A C 1
ATOM 817 O O . GLN A 1 106 ? -33.259 22.275 9.010 1.00 68.12 106 GLN A O 1
ATOM 822 N N . ASN A 1 107 ? -32.138 22.081 7.080 1.00 71.69 107 ASN A N 1
ATOM 823 C CA . ASN A 1 107 ? -33.245 21.557 6.269 1.00 71.69 107 ASN A CA 1
ATOM 824 C C . ASN A 1 107 ? -33.285 20.012 6.199 1.00 71.69 107 ASN A C 1
ATOM 826 O O . ASN A 1 107 ? -33.869 19.449 5.275 1.00 71.69 107 ASN A O 1
ATOM 830 N N . GLY A 1 108 ? -32.586 19.301 7.092 1.00 64.19 108 GLY A N 1
ATOM 831 C CA . GLY A 1 108 ? -32.576 17.832 7.164 1.00 64.19 108 GLY A CA 1
ATOM 832 C C . GLY A 1 108 ? -31.779 17.111 6.065 1.00 64.19 108 GLY A C 1
ATOM 833 O O . GLY A 1 108 ? -31.693 15.882 6.072 1.00 64.19 108 GLY A O 1
ATOM 834 N N . LYS A 1 109 ? -31.148 17.831 5.124 1.00 65.19 109 LYS A N 1
ATOM 835 C CA . LYS A 1 109 ? -30.291 17.222 4.089 1.00 65.19 109 LYS A CA 1
ATOM 836 C C . LYS A 1 109 ? -28.921 16.855 4.662 1.00 65.19 109 LYS A C 1
ATOM 838 O O . LYS A 1 109 ? -28.289 17.675 5.331 1.00 65.19 109 LYS A O 1
ATOM 843 N N . LYS A 1 110 ? -28.448 15.645 4.349 1.00 67.50 110 LYS A N 1
ATOM 844 C CA . LYS A 1 110 ? -27.106 15.152 4.696 1.00 67.50 110 LYS A CA 1
ATOM 845 C C . LYS A 1 110 ? -26.058 15.833 3.812 1.00 67.50 110 LYS A C 1
ATOM 847 O O . LYS A 1 110 ? -26.159 15.754 2.590 1.00 67.50 110 LYS A O 1
ATOM 852 N N . LYS A 1 111 ? -25.049 16.462 4.418 1.00 59.62 111 LYS A N 1
ATOM 853 C CA . LYS A 1 111 ? -23.818 16.882 3.736 1.00 59.62 111 LYS A CA 1
ATOM 854 C C . LYS A 1 111 ? -22.655 16.047 4.256 1.00 59.62 111 LYS A C 1
ATOM 856 O O . LYS A 1 111 ? -22.444 15.966 5.463 1.00 59.62 111 LYS A O 1
ATOM 861 N N . THR A 1 112 ? -21.936 15.415 3.338 1.00 56.84 112 THR A N 1
ATOM 862 C CA . THR A 1 112 ? -20.681 14.716 3.624 1.00 56.84 112 THR A CA 1
ATOM 863 C C . THR A 1 112 ? -19.544 15.642 3.205 1.00 56.84 112 THR A C 1
ATOM 865 O O . THR A 1 112 ? -19.526 16.069 2.051 1.00 56.84 112 THR A O 1
ATOM 868 N N . TYR A 1 113 ? -18.666 15.977 4.150 1.00 54.38 113 TYR A N 1
ATOM 869 C CA . TYR A 1 113 ? -17.413 16.713 3.942 1.00 54.38 113 TYR A CA 1
ATOM 870 C C . TYR A 1 113 ? -16.251 15.753 4.089 1.00 54.38 113 TYR A C 1
ATOM 872 O O . TYR A 1 113 ? -16.329 14.944 5.048 1.00 54.38 113 TYR A O 1
#

Sequence (113 aa):
MMMALRWGGGRTFRLFTFSGVDGKVEYLKDGQIAFHSPAKVRVASPLDKFIVLLAKNLLNSESIILGNTRVYVKSLSALPQPDFSSGKVKVKAISPINIYSTLLTQNGKKKTY

Foldseek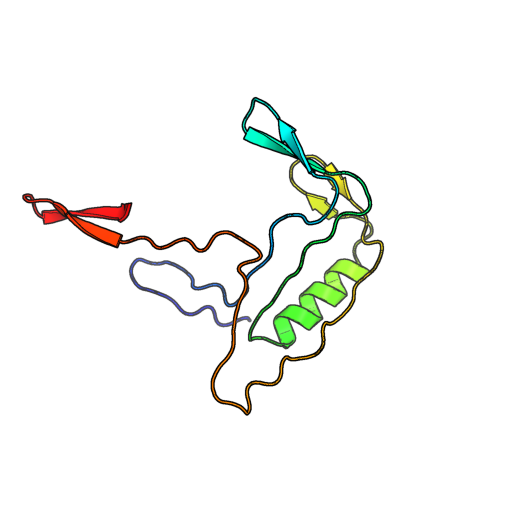 3Di:
DDDFDQDPPRDTHDQKDKFDKDADWDQDPVRDIDHDPPIDMDMDGPDVVVVVVVVVVLVVDQWDDDPNDTHHDPDDDDDDDDDCPVVDDDDDDRHDDDDWDFDQDPVRDTDID

Radius of gyration: 18.47 Å; chains: 1; bounding box: 46×38×43 Å

=== Feature glossary ===
A reading guide for the features in this record.

Start from the sequence.

  · This is the polypeptide sequence — one letter per residue, N-terminus first. Length ranges from a few dozen residues for small domains to over a thousand for large multi-domain proteins.

Fold it, and you get atomic coordinates and the backbone conformation that goes with them.

  · Structure coordinates are given as an mmCIF _atom_site loop: one row per atom with element, residue name, chain id, sequence number, and x/y/z position in Å. Only the four main-chain atoms per residue are included here; side chains are omitted to keep the record compact.

  · Backbone dihedral angles. Every residue except chain termini has a φ (preceding-C → N → Cα → C) and a ψ (N → Cα → C → next-N). They are reported in degrees following the IUPAC sign 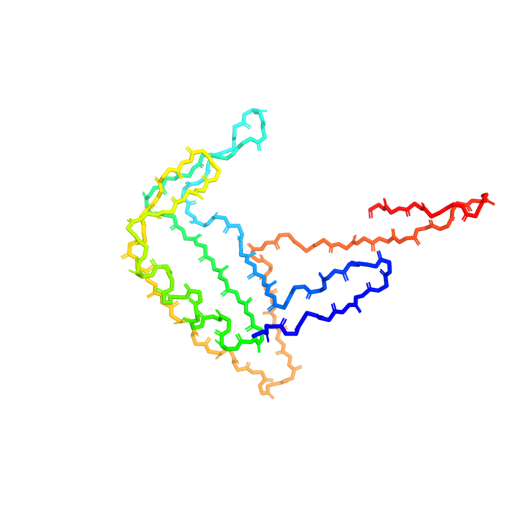convention. Secondary structure is essentially a statement about which (φ, ψ) basin each residue occupies.

  · The SS8 string is DSSP's per-residue secondary-structure call. α-helix (H) means an i→i+4 H-bond ladder; β-strand (E) means the residue participates in a β-sheet; 3₁₀ (G) and π (I) are tighter and wider helices; T/S are turns/bends; '-' is loop.

  · SS3 is a coarse helix/strand/coil call (letters a/b/c) made by the P-SEA algorithm from inter-Cα distances and dihedrals. It is less detailed than DSSP but needs only Cα positions.

Summarize the fold with a handful of shape descriptors and a per-residue structural alphabet.

  · Radius of gyration (Rg) is the root-mean-square distance of Cα atoms from their centroid — a single number for overall size and compactness. A globular domain of N residues has Rg ≈ 2.2·N^0.38 Å; an extended or disordered chain has a much larger Rg. The Cα contact count is the number of residue pairs wh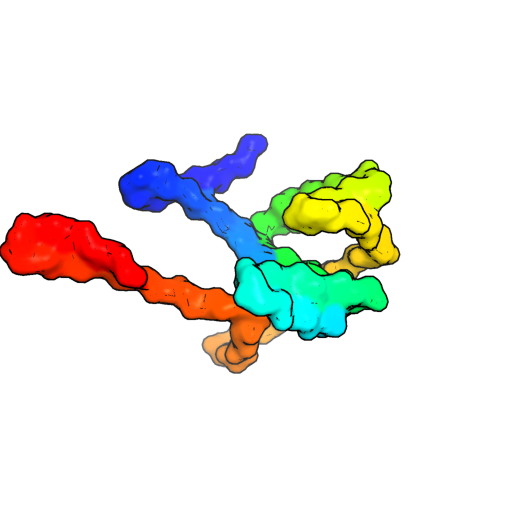ose Cα atoms are within 8 Å and are more than four positions apart in sequence — a standard proxy for tertiary packing density. The bounding box is the smallest axis-aligned box enclosing all Cα atoms.

  · The Foldseek 3Di string encodes local tertiary geometry as a 20-letter alphabet — one character per residue — derived from the relative positions of nearby Cα atoms. Unlike the amino-acid sequence, 3Di is a direct function of the 3D structure, so two proteins with the same fold have similar 3Di strings even at low sequence identity.

  · Solvent-accessible surface area (SASA) is the area in Å² traced out by the centre of a 1.4 Å probe sphere (a water molecule) rolled over the protein's van der Waals surface (Shrake–Rupley / Lee–Richards construction). Buried residues have near-zero SASA; fully exposed residues can exceed 200 Å². The total SASA scales roughly with the number of surface residues.

Ask how reliable the model is.

  · pLDDT (predicted Local Distance Difference Test) is AlphaFold's per-residue confidence score, ranging from 0 to 100. Values above 90 indicate high confidence (typically well-packed cores); 70–90 is confident; 50–70 low confidence; below 50 usually means the region is disordered or the prediction is unreliable there. AlphaFold stores pLDDT in the mmCIF B-factor column.

  · B-factor (Debye–Waller factor) reflects atomic displacement in the crystal lattice. It is an experimental observable (units Å²), not a prediction; low values mean the atom is pinned down, high values mean it moves or is heterogeneous across the crystal.

  · Predicted Aligned Error (PAE) is an AlphaFold confidence matrix: entry (i, j) is the expected error in the position of residue j, in ångströms, when the prediction is superimposed on the true structure at residue i. Low PAE within a block of residues means that block is internally rigid and well-predicted; high PAE bet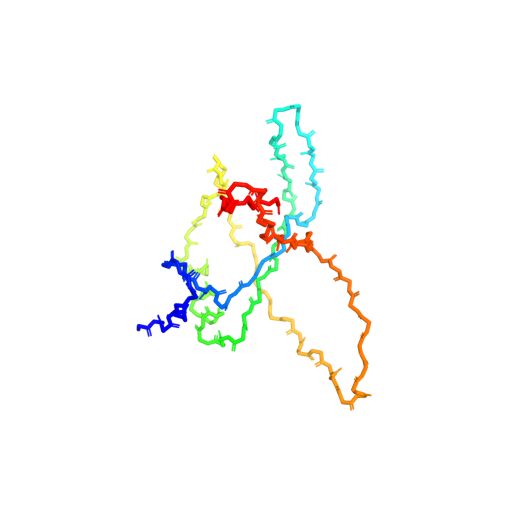ween two blocks means their relative placement is uncertain even if each block individually is confident.

Place it in context: what it resembles, what it is annotated as, and how it looks.

  · Nearest PDB neighbors are the top structural matches found by Foldseek when searching this structure against the entire Protein Data Bank. Each hit reports a TM-score (0 to 1; >0.5 almost always implies the same fold) and an E-value. These are *structural* homologs — they may share no detectable sequence similarity.

  · Functional annotations link the protein to curated databases. InterPro entries identify conserved domains and families by matching the sequence against member-database signatures (Pfam, PROSITE, CDD, …). Gene Ontology (GO) terms describe molecular function, biological process, and cellular component in a controlled vocabulary. CATH places the structure in a hierarchical fold classification (Class/Architecture/Topology/Homologous-superfamily). The organism is the source species.

  · Three diagnostic plots accompany the record. The Cα contact map visualizes the tertiary structure as a 2D adjacency matrix (8 Å cutoff, sequence-local contacts suppressed). The Ramachandran plot shows the distribution of backbone (φ, ψ) torsions, with points in the α and β basins reflecting secondary structure content. The PAE plot shows AlphaFold's inter-residue confidence as a color matrix.

  · Six rendered views show the 3D structure from the faces of a cube — i.e. along ±x, ±y, ±z. Rendering representation is drawn randomly per protein from cartoon (secondary-structure ribbons), sticks (backbone bonds), or molecular surface; coloring is either N→C rainbow (blue at the N-terminus through red at the C-terminus) or one color per chain.